Protein AF-A0A9E4SVA3-F1 (afdb_monomer)

Radius of gyration: 15.69 Å; Cα contacts (8 Å, |Δi|>4): 66; chains: 1; bounding box: 34×25×38 Å

Sequence (74 aa):
MPSAWLRKAVHDDIISSGKYKIQEANFQPASLDLSLGEKAYSLVCSFLPLTCSVENKLPELQISEIDIRDGAIL

pLDDT: mean 91.91, std 6.22, range [63.84, 96.56]

Structure (mmCIF, N/CA/C/O backbone):
data_AF-A0A9E4SVA3-F1
#
_entry.id   AF-A0A9E4SVA3-F1
#
loop_
_atom_site.group_PDB
_atom_site.id
_atom_site.type_symbol
_atom_site.label_atom_id
_atom_site.label_alt_id
_atom_site.label_comp_id
_atom_site.label_asym_id
_atom_site.label_entity_id
_atom_site.label_seq_id
_atom_site.pdbx_PDB_ins_code
_atom_site.Cartn_x
_atom_site.Cartn_y
_atom_site.Cartn_z
_atom_site.occupancy
_atom_site.B_iso_or_equiv
_atom_site.auth_seq_id
_atom_site.auth_comp_id
_atom_site.auth_asym_id
_atom_site.auth_atom_id
_atom_site.pdbx_PDB_model_num
ATOM 1 N N . MET A 1 1 ? 9.200 8.544 -14.258 1.00 64.31 1 MET A N 1
ATOM 2 C CA . MET A 1 1 ? 9.958 7.301 -14.531 1.00 64.31 1 MET A CA 1
ATOM 3 C C . MET A 1 1 ? 9.193 6.509 -15.575 1.00 64.31 1 MET A C 1
ATOM 5 O O . MET A 1 1 ? 8.004 6.347 -15.360 1.00 64.31 1 MET A O 1
ATOM 9 N N . PRO A 1 2 ? 9.790 6.060 -16.690 1.00 86.25 2 PRO A N 1
ATOM 10 C CA . PRO A 1 2 ? 9.083 5.232 -17.671 1.00 86.25 2 PRO A CA 1
ATOM 11 C C . PRO A 1 2 ? 8.666 3.873 -17.088 1.00 86.25 2 PRO A C 1
ATOM 13 O O . PRO A 1 2 ? 9.399 3.300 -16.280 1.00 86.25 2 PRO A O 1
ATOM 16 N N . SER A 1 3 ? 7.543 3.317 -17.545 1.00 86.81 3 SER A N 1
ATOM 17 C CA . SER A 1 3 ? 6.995 2.034 -17.063 1.00 86.81 3 SER A CA 1
ATOM 18 C C . SER A 1 3 ? 7.970 0.851 -17.143 1.00 86.81 3 SER A C 1
ATOM 20 O O . SER A 1 3 ? 7.939 -0.035 -16.292 1.00 86.81 3 SER A O 1
ATOM 22 N N . ALA A 1 4 ? 8.900 0.860 -18.104 1.00 90.31 4 ALA A N 1
ATOM 23 C CA . ALA A 1 4 ? 9.948 -0.154 -18.229 1.00 90.31 4 ALA A CA 1
ATOM 24 C C . ALA A 1 4 ? 10.821 -0.284 -16.964 1.00 90.31 4 ALA A C 1
ATOM 26 O O . ALA A 1 4 ? 11.209 -1.390 -16.593 1.00 90.31 4 ALA A O 1
ATOM 27 N N . TRP A 1 5 ? 11.090 0.826 -16.268 1.00 94.88 5 TRP A N 1
ATOM 28 C CA . TRP A 1 5 ? 11.854 0.809 -15.017 1.00 94.88 5 TRP A CA 1
ATOM 29 C C . TRP A 1 5 ? 11.051 0.212 -13.865 1.00 94.88 5 TRP A C 1
ATOM 31 O O . TRP A 1 5 ? 11.602 -0.549 -13.078 1.00 94.88 5 TRP A O 1
ATOM 41 N N . LEU A 1 6 ? 9.748 0.503 -13.795 1.00 93.50 6 LEU A N 1
ATOM 42 C CA . LEU A 1 6 ? 8.855 -0.081 -12.790 1.00 93.50 6 LEU A CA 1
ATOM 43 C C . LEU A 1 6 ? 8.767 -1.600 -12.962 1.00 93.50 6 LEU A C 1
ATOM 45 O O . LEU A 1 6 ? 8.862 -2.334 -11.987 1.00 93.50 6 LEU A O 1
ATOM 49 N N . ARG A 1 7 ? 8.679 -2.083 -14.207 1.00 93.81 7 ARG A N 1
ATOM 50 C CA . ARG A 1 7 ? 8.689 -3.524 -14.519 1.00 93.81 7 ARG A CA 1
ATOM 51 C C . ARG A 1 7 ? 9.976 -4.200 -14.068 1.00 93.81 7 ARG A C 1
ATOM 53 O O . ARG A 1 7 ? 9.925 -5.268 -13.470 1.00 93.81 7 ARG A O 1
ATOM 60 N N . LYS A 1 8 ? 11.120 -3.561 -14.321 1.00 95.19 8 LYS A N 1
ATOM 61 C CA . LYS A 1 8 ? 12.413 -4.058 -13.852 1.00 95.19 8 LYS A CA 1
ATOM 62 C C . LYS A 1 8 ? 12.499 -4.069 -12.323 1.00 95.19 8 LYS A C 1
ATOM 64 O O . LYS A 1 8 ? 12.919 -5.065 -11.760 1.00 95.19 8 LYS A O 1
ATOM 69 N N . ALA A 1 9 ? 12.046 -3.012 -11.653 1.00 94.88 9 ALA A N 1
ATOM 70 C CA . ALA A 1 9 ? 12.035 -2.952 -10.192 1.00 94.88 9 ALA A CA 1
ATOM 71 C C . ALA A 1 9 ? 11.138 -4.031 -9.557 1.00 94.88 9 ALA A C 1
ATOM 73 O O . ALA A 1 9 ? 11.477 -4.551 -8.501 1.00 94.88 9 ALA A O 1
ATOM 74 N N . VAL A 1 10 ? 10.027 -4.391 -10.210 1.00 93.75 10 VAL A N 1
ATOM 75 C CA . VAL A 1 10 ? 9.188 -5.530 -9.800 1.00 93.75 10 VAL A CA 1
ATOM 76 C C . VAL A 1 10 ? 9.901 -6.864 -10.032 1.00 93.75 10 VAL A C 1
ATOM 78 O O . VAL A 1 10 ? 9.861 -7.734 -9.173 1.00 93.75 10 VAL A O 1
ATOM 81 N N . HIS A 1 11 ? 10.573 -7.030 -11.174 1.00 93.44 11 HIS A N 1
ATOM 82 C CA . HIS A 1 11 ? 11.369 -8.228 -11.460 1.00 93.44 11 HIS A CA 1
ATOM 83 C C . HIS A 1 11 ? 12.518 -8.424 -10.456 1.00 93.44 11 HIS A C 1
ATOM 85 O O . HIS A 1 11 ? 12.783 -9.547 -10.039 1.00 93.44 11 HIS A O 1
ATOM 91 N N . ASP A 1 12 ? 13.172 -7.334 -10.057 1.00 95.81 12 ASP A N 1
ATOM 92 C CA . ASP A 1 12 ? 14.309 -7.331 -9.132 1.00 95.81 12 ASP A CA 1
ATOM 93 C C . ASP A 1 12 ? 13.868 -7.329 -7.644 1.00 95.81 12 ASP A C 1
ATOM 95 O O . ASP A 1 12 ? 14.696 -7.103 -6.765 1.00 95.81 12 ASP A O 1
ATOM 99 N N . ASP A 1 13 ? 12.575 -7.551 -7.359 1.00 92.50 13 ASP A N 1
ATOM 100 C CA . ASP A 1 13 ? 11.939 -7.591 -6.022 1.00 92.50 13 ASP A CA 1
ATOM 101 C C . ASP A 1 13 ? 12.097 -6.310 -5.170 1.00 92.50 13 ASP A C 1
ATOM 103 O O . ASP A 1 13 ? 11.848 -6.288 -3.968 1.00 92.50 13 ASP A O 1
ATOM 107 N N . ILE A 1 14 ? 12.459 -5.190 -5.803 1.00 95.50 14 ILE A N 1
ATOM 108 C CA . ILE A 1 14 ? 12.490 -3.861 -5.169 1.00 95.50 14 ILE A CA 1
ATOM 109 C C . ILE A 1 14 ? 11.059 -3.375 -4.894 1.00 95.50 14 ILE A C 1
ATOM 111 O O . ILE A 1 14 ? 10.803 -2.699 -3.897 1.00 95.50 14 ILE A O 1
ATOM 115 N N . ILE A 1 15 ? 10.124 -3.700 -5.793 1.00 94.12 15 ILE A N 1
ATOM 116 C CA . ILE A 1 15 ? 8.689 -3.444 -5.637 1.00 94.12 15 ILE A CA 1
ATOM 117 C C . ILE A 1 15 ? 7.976 -4.791 -5.580 1.00 94.12 15 ILE A C 1
ATOM 119 O O . ILE A 1 15 ? 7.957 -5.520 -6.569 1.00 94.12 15 ILE A O 1
ATOM 123 N N . SER A 1 16 ? 7.326 -5.085 -4.457 1.00 93.19 16 SER A N 1
ATOM 124 C CA . SER A 1 16 ? 6.590 -6.332 -4.259 1.00 93.19 16 SER A CA 1
ATOM 125 C C . SER A 1 16 ? 5.152 -6.073 -3.804 1.00 93.19 16 SER A C 1
ATOM 127 O O . SER A 1 16 ? 4.831 -5.047 -3.206 1.00 93.19 16 SER A O 1
ATOM 129 N N . SER A 1 17 ? 4.260 -7.018 -4.107 1.00 92.75 17 SER A N 1
ATOM 130 C CA . SER A 1 17 ? 2.868 -7.031 -3.625 1.00 92.75 17 SER A CA 1
ATOM 131 C C . SER A 1 17 ? 2.654 -8.168 -2.610 1.00 92.75 17 SER A C 1
ATOM 133 O O . SER A 1 17 ? 1.560 -8.711 -2.442 1.00 92.75 17 SER A O 1
ATOM 135 N N . GLY A 1 18 ? 3.735 -8.558 -1.922 1.00 88.88 18 GLY A N 1
ATOM 136 C CA . GLY A 1 18 ? 3.752 -9.683 -0.993 1.00 88.88 18 GLY A CA 1
ATOM 137 C C . GLY A 1 18 ? 3.327 -10.982 -1.677 1.00 88.88 18 GLY A C 1
ATOM 138 O O . GLY A 1 18 ? 3.985 -11.454 -2.598 1.00 88.88 18 GLY A O 1
ATOM 139 N N . LYS A 1 19 ? 2.204 -11.556 -1.233 1.00 87.50 19 LYS A N 1
ATOM 140 C CA . LYS A 1 19 ? 1.651 -12.806 -1.784 1.00 87.50 19 LYS A CA 1
ATOM 141 C C . LYS A 1 19 ? 0.922 -12.640 -3.124 1.00 87.50 19 LYS A C 1
ATOM 143 O O . LYS A 1 19 ? 0.559 -13.640 -3.740 1.00 87.50 19 LYS A O 1
ATOM 148 N N . TYR A 1 20 ? 0.660 -11.407 -3.551 1.00 88.38 20 TYR A N 1
ATOM 149 C CA . TYR A 1 20 ? -0.096 -11.114 -4.764 1.00 88.38 20 TYR A CA 1
ATOM 150 C C . TYR A 1 20 ? 0.825 -10.815 -5.946 1.00 88.38 20 TYR A C 1
ATOM 152 O O . TYR A 1 20 ? 1.948 -10.337 -5.791 1.00 88.38 20 TYR A O 1
ATOM 160 N N . LYS A 1 21 ? 0.326 -11.079 -7.157 1.00 89.62 21 LYS A N 1
ATOM 161 C CA . LYS A 1 21 ? 1.006 -10.692 -8.393 1.00 89.62 21 LYS A CA 1
ATOM 162 C C . LYS A 1 21 ? 0.518 -9.316 -8.838 1.00 89.62 21 LYS A C 1
ATOM 164 O O . LYS A 1 21 ? -0.685 -9.091 -8.946 1.00 89.62 21 LYS A O 1
ATOM 169 N N . ILE A 1 22 ? 1.455 -8.431 -9.165 1.00 93.12 22 ILE A N 1
ATOM 170 C CA . ILE A 1 22 ? 1.153 -7.143 -9.799 1.00 93.12 22 ILE 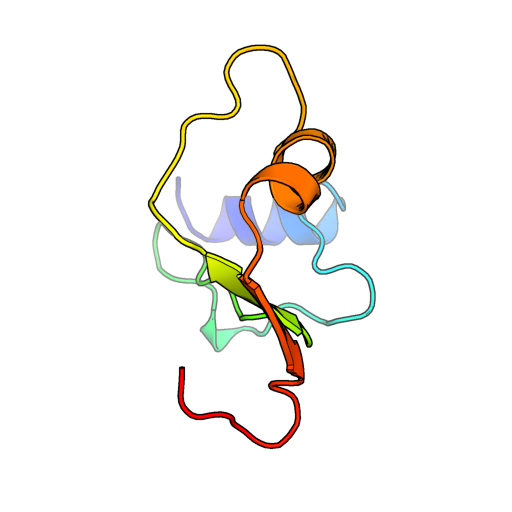A CA 1
ATOM 171 C C . ILE A 1 22 ? 0.659 -7.416 -11.225 1.00 93.12 22 ILE A C 1
ATOM 173 O O . ILE A 1 22 ? 1.346 -8.077 -12.008 1.00 93.12 22 ILE A O 1
ATOM 177 N N . GLN A 1 23 ? -0.548 -6.954 -11.556 1.00 93.56 23 GLN A N 1
ATOM 178 C CA . GLN A 1 23 ? -1.139 -7.199 -12.871 1.00 93.56 23 GLN A CA 1
ATOM 179 C C . GLN A 1 23 ? -0.538 -6.265 -13.924 1.00 93.56 23 GLN A C 1
ATOM 181 O O . GLN A 1 23 ? -0.207 -5.116 -13.646 1.00 93.56 23 GLN A O 1
ATOM 186 N N 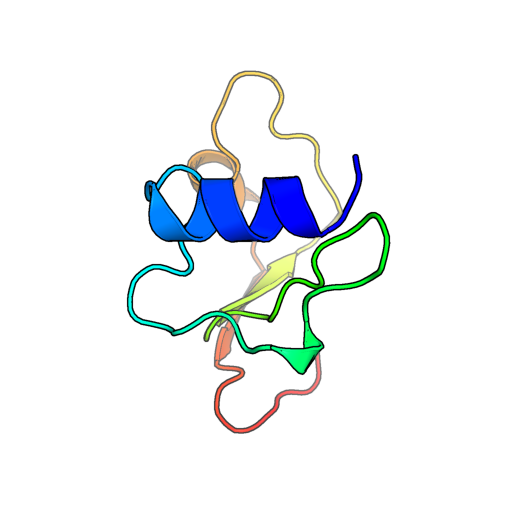. GLU A 1 24 ? -0.459 -6.743 -15.166 1.00 92.69 24 GLU A N 1
ATOM 187 C CA . GLU A 1 24 ? 0.051 -5.960 -16.298 1.00 92.69 24 GLU A CA 1
ATOM 188 C C . GLU A 1 24 ? -0.726 -4.654 -16.520 1.00 92.69 24 GLU A C 1
ATOM 190 O O . GLU A 1 24 ? -0.135 -3.634 -16.869 1.00 92.69 24 GLU A O 1
ATOM 195 N N . ALA A 1 25 ? -2.035 -4.674 -16.256 1.00 94.44 25 ALA A N 1
ATOM 196 C CA . ALA A 1 25 ? -2.915 -3.517 -16.387 1.00 94.44 25 ALA A CA 1
ATOM 197 C C . ALA A 1 25 ? -2.609 -2.390 -15.384 1.00 94.44 25 ALA A C 1
ATOM 199 O O . ALA A 1 25 ? -2.956 -1.245 -15.652 1.00 94.44 25 ALA A O 1
ATOM 200 N N . ASN A 1 26 ? -1.939 -2.688 -14.265 1.00 93.94 26 ASN A N 1
ATOM 201 C CA . ASN A 1 26 ? -1.564 -1.681 -13.271 1.00 93.94 26 ASN A CA 1
ATOM 202 C C . ASN A 1 26 ? -0.363 -0.833 -13.726 1.00 93.94 26 ASN A C 1
ATOM 204 O O . ASN A 1 26 ? -0.106 0.221 -13.146 1.00 93.94 26 ASN A O 1
ATOM 208 N N . PHE A 1 27 ? 0.407 -1.276 -14.729 1.00 94.94 27 PHE A N 1
ATOM 209 C CA . PHE A 1 27 ? 1.552 -0.517 -15.234 1.00 94.94 27 PHE A CA 1
ATOM 210 C C . PHE A 1 27 ? 1.091 0.579 -16.195 1.00 94.94 27 PHE A C 1
ATOM 212 O O . PHE A 1 27 ? 0.858 0.341 -17.380 1.00 94.94 27 PHE A O 1
ATOM 219 N N . GLN A 1 28 ? 1.060 1.809 -15.698 1.00 93.94 28 GLN A N 1
ATOM 220 C CA . GLN A 1 28 ? 0.807 3.004 -16.495 1.00 93.94 28 GLN A CA 1
ATOM 221 C C . GLN A 1 28 ? 2.109 3.527 -17.122 1.00 93.94 28 GLN A C 1
ATOM 223 O O . GLN A 1 28 ? 3.199 3.189 -16.653 1.00 93.94 28 GLN A O 1
ATOM 228 N N . PRO A 1 29 ? 2.055 4.396 -18.155 1.00 92.81 29 PRO A N 1
ATOM 229 C CA . PRO A 1 29 ? 3.248 4.879 -18.858 1.00 92.81 29 PRO A CA 1
ATOM 230 C C . PRO A 1 29 ? 4.339 5.465 -17.951 1.00 92.81 29 PRO A C 1
ATOM 232 O O . PRO A 1 29 ? 5.528 5.336 -18.261 1.00 92.81 29 PRO A O 1
ATOM 235 N N . ALA A 1 30 ? 3.945 6.079 -16.830 1.00 93.62 30 ALA A N 1
ATOM 236 C CA . ALA A 1 30 ? 4.867 6.673 -15.868 1.00 93.62 30 ALA A CA 1
ATOM 237 C C . ALA A 1 30 ? 4.498 6.457 -14.385 1.00 93.62 30 ALA A C 1
ATOM 239 O O . ALA A 1 30 ? 5.056 7.137 -13.519 1.00 93.62 30 ALA A O 1
ATOM 240 N N . SER A 1 31 ? 3.584 5.531 -14.085 1.00 94.12 31 SER A N 1
ATOM 241 C CA . SER A 1 31 ? 3.126 5.213 -12.725 1.00 94.12 31 SER A CA 1
ATOM 242 C C . SER A 1 31 ? 2.751 3.733 -12.593 1.00 94.12 31 SER A C 1
ATOM 244 O O . SER A 1 31 ? 2.712 2.997 -13.579 1.00 94.12 31 SER A O 1
ATOM 246 N N . LEU A 1 32 ? 2.517 3.293 -11.359 1.00 94.38 32 LEU A N 1
ATOM 247 C CA . LEU A 1 32 ? 2.026 1.958 -11.037 1.00 94.38 32 LEU A CA 1
ATOM 248 C C . LEU A 1 32 ? 0.786 2.109 -10.158 1.00 94.38 32 LEU A C 1
ATOM 250 O O . LEU A 1 32 ? 0.869 2.723 -9.094 1.00 94.38 32 LEU A O 1
ATOM 254 N N . ASP A 1 33 ? -0.337 1.556 -10.600 1.00 95.31 33 ASP A N 1
ATOM 255 C CA . ASP A 1 33 ? -1.580 1.589 -9.837 1.00 95.31 33 ASP A CA 1
ATOM 256 C C . ASP A 1 33 ? -1.510 0.595 -8.671 1.00 95.31 33 ASP A C 1
ATOM 258 O O . ASP A 1 33 ? -1.139 -0.571 -8.845 1.00 95.31 33 ASP A O 1
ATOM 262 N N . LEU A 1 34 ? -1.874 1.055 -7.472 1.00 93.81 34 LEU A N 1
ATOM 263 C CA . LEU A 1 34 ? -1.906 0.234 -6.263 1.00 93.81 34 LEU A CA 1
ATOM 264 C C . LEU A 1 34 ? -3.296 -0.374 -6.065 1.00 93.81 34 LEU A C 1
ATOM 266 O O . LEU A 1 34 ? -4.313 0.257 -6.348 1.00 93.81 34 LEU A O 1
ATOM 270 N N . SER A 1 35 ? -3.335 -1.597 -5.544 1.00 91.06 35 SER A N 1
ATOM 271 C CA . SER A 1 35 ? -4.575 -2.283 -5.180 1.00 91.06 35 SER A CA 1
ATOM 272 C C . SER A 1 35 ? -4.732 -2.323 -3.664 1.00 91.06 35 SER A C 1
ATOM 274 O O . SER A 1 35 ? -3.743 -2.371 -2.931 1.00 91.06 35 SER A O 1
ATOM 276 N N . LEU A 1 36 ? -5.980 -2.291 -3.196 1.00 92.06 36 LEU A N 1
ATOM 277 C CA . LEU A 1 36 ? -6.279 -2.417 -1.774 1.00 92.06 36 LEU A CA 1
ATOM 278 C C . LEU A 1 36 ? -5.928 -3.822 -1.269 1.00 92.06 36 LEU A C 1
ATOM 280 O O . LEU A 1 36 ? -6.025 -4.805 -2.006 1.00 92.06 36 LEU A O 1
ATOM 284 N N . GLY A 1 37 ? -5.511 -3.890 -0.004 1.00 91.38 37 GLY A N 1
ATOM 285 C CA . GLY A 1 37 ? -5.339 -5.151 0.710 1.00 91.38 37 GLY A CA 1
ATOM 286 C C . GLY A 1 37 ? -6.676 -5.732 1.172 1.00 91.38 37 GLY A C 1
ATOM 287 O O . GLY A 1 37 ? -7.740 -5.350 0.706 1.00 91.38 37 GLY A O 1
ATOM 288 N N . GLU A 1 38 ? -6.623 -6.651 2.130 1.00 93.31 38 GLU A N 1
ATOM 289 C CA . GLU A 1 38 ? -7.823 -7.330 2.649 1.00 93.31 38 GLU A CA 1
ATOM 290 C C . GLU A 1 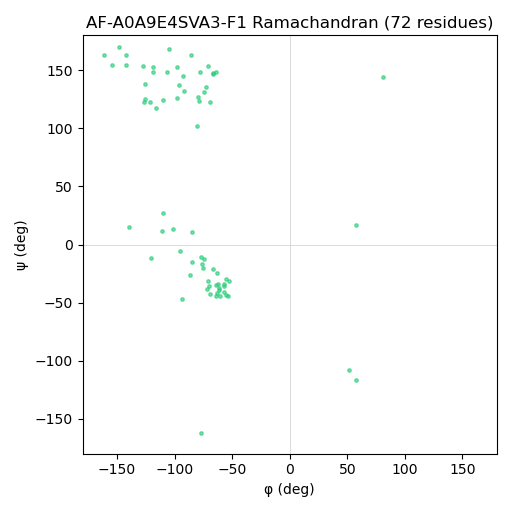38 ? -8.542 -6.539 3.745 1.00 93.31 38 GLU A C 1
ATOM 292 O O . GLU A 1 38 ? -9.681 -6.849 4.079 1.00 93.31 38 GLU A O 1
ATOM 297 N N . LYS A 1 39 ? -7.876 -5.534 4.319 1.00 93.44 39 LYS A N 1
ATOM 298 C CA . LYS A 1 39 ? -8.346 -4.805 5.496 1.00 93.44 39 LYS A CA 1
ATOM 299 C C . LYS A 1 39 ? -8.384 -3.309 5.237 1.00 93.44 39 LYS A C 1
ATOM 301 O O . LYS A 1 39 ? -7.436 -2.747 4.686 1.00 93.44 39 LYS A O 1
ATOM 306 N N . ALA A 1 40 ? -9.447 -2.677 5.709 1.00 94.62 40 ALA A N 1
ATOM 307 C CA . ALA A 1 40 ? -9.575 -1.236 5.843 1.00 94.62 40 ALA A CA 1
ATOM 308 C C . ALA A 1 40 ? -9.786 -0.870 7.318 1.00 94.62 40 ALA A C 1
ATOM 310 O O . ALA A 1 40 ? -10.323 -1.657 8.096 1.00 94.62 40 ALA A O 1
ATOM 311 N N . TYR A 1 41 ? -9.370 0.335 7.698 1.00 94.69 41 TYR A N 1
ATOM 312 C CA . TYR A 1 41 ? -9.493 0.838 9.064 1.00 94.69 41 TYR A CA 1
ATOM 313 C C . TYR A 1 41 ? -10.316 2.119 9.055 1.00 94.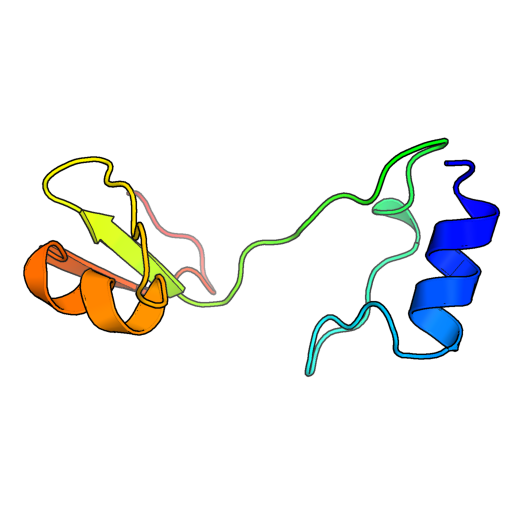69 41 TYR A C 1
ATOM 315 O O . TYR A 1 41 ? -9.955 3.080 8.374 1.00 94.69 41 TYR A O 1
ATOM 323 N N . SER A 1 42 ? -11.416 2.130 9.808 1.00 94.62 42 SER A N 1
ATOM 324 C CA . SER A 1 42 ? -12.200 3.342 10.042 1.00 94.62 42 SER A CA 1
ATOM 325 C C . SER A 1 42 ? -11.516 4.170 11.123 1.00 94.62 42 SER A C 1
ATOM 327 O O . SER A 1 42 ? -11.197 3.647 12.193 1.00 94.62 42 SER A O 1
ATOM 329 N N . LEU A 1 43 ? -11.260 5.445 10.838 1.00 95.25 43 LEU A N 1
ATOM 330 C CA . LEU A 1 43 ? -10.490 6.338 11.701 1.00 95.25 43 LEU A CA 1
ATOM 331 C C . LEU A 1 43 ? -11.337 7.519 12.159 1.00 95.25 43 LEU A C 1
ATOM 333 O O . LEU A 1 43 ? -12.171 8.023 11.409 1.00 95.25 43 LEU A O 1
ATOM 337 N N . VAL A 1 44 ? -11.055 8.022 13.361 1.00 95.38 44 VAL A N 1
ATOM 338 C CA . VAL A 1 44 ? -11.677 9.262 13.862 1.00 95.38 44 VAL A CA 1
ATOM 339 C C . VAL A 1 44 ? -11.288 10.487 13.030 1.00 95.38 44 VAL A C 1
ATOM 341 O O . VAL A 1 44 ? -12.092 11.398 12.844 1.00 95.38 44 VAL A O 1
ATOM 344 N N . CYS A 1 45 ? -10.051 10.522 12.532 1.00 95.19 45 CYS A N 1
ATOM 345 C CA . CYS A 1 45 ? -9.531 11.579 11.678 1.00 95.19 45 CYS A CA 1
ATOM 346 C C . CYS A 1 45 ? -8.287 11.106 10.913 1.00 95.19 45 CYS A C 1
ATOM 348 O O . CYS A 1 45 ? -7.639 10.122 11.278 1.00 95.19 45 CYS A O 1
ATOM 350 N N . SER A 1 46 ? -7.930 11.838 9.857 1.00 95.25 46 SER A N 1
ATOM 351 C CA . SER A 1 46 ? -6.635 11.682 9.192 1.00 95.25 46 SER A CA 1
ATOM 352 C C . SER A 1 46 ? -5.496 12.120 10.113 1.00 95.25 46 SER A C 1
ATOM 354 O O . SER A 1 46 ? -5.640 13.078 10.874 1.00 95.25 46 SER A O 1
ATOM 356 N N . PHE A 1 47 ? -4.337 11.467 10.006 1.00 95.38 47 PHE A N 1
ATOM 357 C CA . PHE A 1 47 ? -3.189 11.754 10.865 1.00 95.38 47 PHE A CA 1
ATOM 358 C C . PHE A 1 47 ? -1.853 11.682 10.122 1.00 95.38 47 PHE A C 1
ATOM 360 O O . PHE A 1 47 ? -1.745 11.104 9.041 1.00 95.38 47 PHE A O 1
ATOM 367 N N . LEU A 1 48 ? -0.822 12.264 10.738 1.00 95.62 48 LEU A N 1
ATOM 368 C CA . LEU A 1 48 ? 0.566 12.172 10.295 1.00 95.62 48 LEU A CA 1
ATOM 369 C C . LEU A 1 48 ? 1.355 11.308 11.291 1.00 95.62 48 LEU A C 1
ATOM 371 O O . LEU A 1 48 ? 1.373 11.636 12.478 1.00 95.62 48 LEU A O 1
ATOM 375 N N . PRO A 1 49 ? 2.029 10.233 10.846 1.00 93.00 49 PRO A N 1
ATOM 376 C CA . PRO A 1 49 ? 2.766 9.336 11.742 1.00 93.00 49 PRO A CA 1
ATOM 377 C C . PRO A 1 49 ? 4.092 9.937 12.260 1.00 93.00 49 PRO A C 1
ATOM 379 O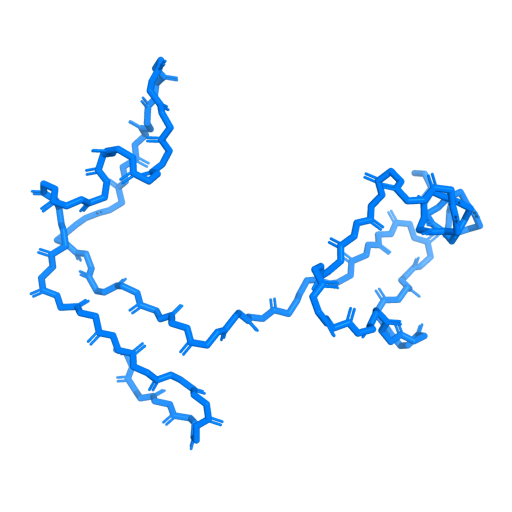 O . PRO A 1 49 ? 4.670 9.426 13.217 1.00 93.00 49 PRO A O 1
ATOM 382 N N . LEU A 1 50 ? 4.561 11.050 11.678 1.00 93.12 50 LEU A N 1
ATOM 383 C CA . LEU A 1 50 ? 5.813 11.735 12.032 1.00 93.12 50 LEU A CA 1
ATOM 384 C C . LEU A 1 50 ? 7.019 10.777 12.057 1.00 93.12 50 LEU A C 1
ATOM 386 O O . LEU A 1 50 ? 7.489 10.365 11.002 1.00 93.12 50 LEU A O 1
ATOM 390 N N . THR A 1 51 ? 7.539 10.455 13.245 1.00 95.19 51 THR A N 1
ATOM 391 C CA . THR A 1 51 ? 8.747 9.641 13.447 1.00 95.19 51 THR A CA 1
AT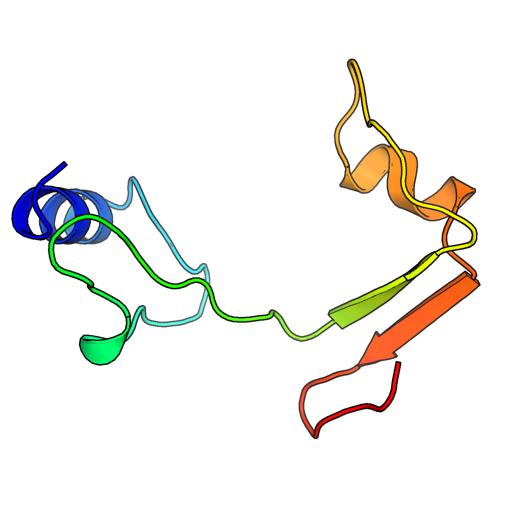OM 392 C C . THR A 1 51 ? 8.462 8.158 13.695 1.00 95.19 51 THR A C 1
ATOM 394 O O . THR A 1 51 ? 9.407 7.376 13.778 1.00 95.19 51 THR A O 1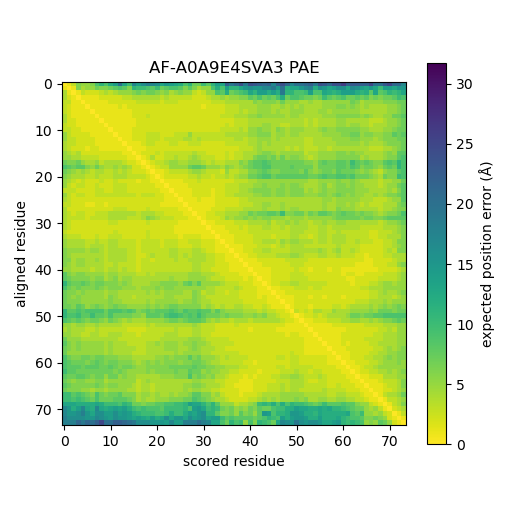
ATOM 397 N N . CYS A 1 52 ? 7.195 7.753 13.827 1.00 94.81 52 CYS A N 1
ATOM 398 C CA . CYS A 1 52 ? 6.809 6.353 14.019 1.00 94.81 52 CYS A CA 1
ATOM 399 C C . CYS A 1 52 ? 6.210 5.750 12.740 1.00 94.81 52 CYS A C 1
ATOM 401 O O . CYS A 1 52 ? 5.937 6.459 11.773 1.00 94.81 52 CYS A O 1
ATOM 403 N N . SER A 1 53 ? 6.035 4.426 12.705 1.00 96.56 53 SER A N 1
ATOM 404 C CA . SER A 1 53 ? 5.337 3.773 11.597 1.00 96.56 53 SER A CA 1
ATOM 405 C C . SER A 1 53 ? 3.836 4.078 11.650 1.00 96.56 53 SER A C 1
ATOM 407 O O . SER A 1 53 ? 3.269 4.309 12.720 1.00 96.56 53 SER A O 1
ATOM 409 N N . VAL A 1 54 ? 3.174 4.030 10.490 1.00 95.94 54 VAL A N 1
ATOM 410 C CA . VAL A 1 54 ? 1.704 4.107 10.412 1.00 95.94 54 VAL A CA 1
ATOM 411 C C . VAL A 1 54 ? 1.070 3.015 11.277 1.00 95.94 54 VAL A C 1
ATOM 413 O O . VAL A 1 54 ? 0.158 3.308 12.040 1.00 95.94 54 VAL A O 1
ATOM 416 N N . GLU A 1 55 ? 1.607 1.792 11.215 1.00 95.75 55 GLU A N 1
ATOM 417 C CA . GLU A 1 55 ? 1.149 0.634 11.996 1.00 95.75 55 GLU A CA 1
ATOM 418 C C . GLU A 1 55 ? 1.186 0.880 13.509 1.00 95.75 55 GLU A C 1
ATOM 420 O O . GLU A 1 55 ? 0.236 0.534 14.201 1.00 95.75 55 GLU A O 1
ATOM 425 N N . ASN A 1 56 ? 2.227 1.539 14.026 1.00 95.75 56 ASN A N 1
ATOM 426 C CA . ASN A 1 56 ? 2.332 1.822 15.458 1.00 95.75 56 ASN A CA 1
ATOM 427 C C . ASN A 1 56 ? 1.330 2.886 15.919 1.00 95.75 56 ASN A C 1
ATOM 429 O O . ASN A 1 56 ? 0.890 2.853 17.065 1.00 95.75 56 ASN A O 1
ATOM 433 N N . LYS A 1 57 ? 0.984 3.844 15.051 1.00 94.00 57 LYS A N 1
ATOM 434 C CA . LYS A 1 57 ? 0.078 4.950 15.392 1.00 94.00 57 LYS A CA 1
ATOM 435 C C . LYS A 1 57 ? -1.398 4.596 15.201 1.00 94.00 57 LYS A C 1
ATOM 437 O O . LYS A 1 57 ? -2.259 5.166 15.867 1.00 94.00 57 LYS A O 1
ATOM 442 N N . LEU A 1 58 ? -1.685 3.658 14.303 1.00 95.31 58 LEU A N 1
ATOM 443 C CA . LEU A 1 58 ? -3.032 3.259 13.901 1.00 95.31 58 LEU A CA 1
ATOM 444 C C . LEU A 1 58 ? -3.958 2.859 15.074 1.00 95.31 58 LEU A C 1
ATOM 446 O O . LEU A 1 58 ? -5.094 3.340 15.092 1.00 95.31 58 LEU A O 1
ATOM 450 N N . PRO A 1 59 ? -3.522 2.065 16.080 1.00 94.62 59 PRO A N 1
ATOM 451 C CA . PRO A 1 59 ? -4.408 1.590 17.145 1.00 94.62 59 PRO A CA 1
ATOM 452 C C . PRO A 1 59 ? -4.991 2.698 18.026 1.00 94.62 59 PRO A C 1
ATOM 454 O O . PRO A 1 59 ? -6.047 2.507 18.619 1.00 94.62 59 PRO A O 1
ATOM 457 N N . GLU A 1 60 ? -4.327 3.854 18.109 1.00 93.69 60 GLU A N 1
ATOM 458 C CA . GLU A 1 60 ? -4.785 4.998 18.910 1.00 93.69 60 GLU A CA 1
ATOM 459 C C . GLU A 1 60 ? -5.960 5.749 18.261 1.00 93.69 60 GLU A C 1
ATOM 461 O O . GLU A 1 60 ? -6.663 6.497 18.938 1.00 93.69 60 GLU A O 1
ATOM 466 N N . LEU A 1 61 ? -6.152 5.587 16.948 1.00 94.75 61 LEU A N 1
ATOM 467 C CA . LEU A 1 61 ? -7.088 6.377 16.139 1.00 94.75 61 LEU A CA 1
ATOM 468 C C . LEU A 1 61 ? -8.163 5.528 15.451 1.00 94.75 61 LEU A C 1
ATOM 470 O O . LEU A 1 61 ? -9.121 6.083 14.903 1.00 94.75 61 LEU A O 1
ATOM 474 N N . GLN A 1 62 ? -7.999 4.204 15.450 1.00 94.94 62 GLN A N 1
ATOM 475 C CA . GLN A 1 62 ? -8.951 3.289 14.836 1.00 94.94 62 GLN A CA 1
ATOM 476 C C . GLN A 1 62 ? -10.239 3.176 15.657 1.00 94.94 62 GLN A C 1
ATOM 478 O O . GLN A 1 62 ? -10.219 3.020 16.877 1.00 94.94 62 GLN A O 1
ATOM 483 N N . ILE A 1 63 ? -11.366 3.213 14.957 1.00 95.06 63 ILE A N 1
ATOM 484 C CA . ILE A 1 63 ? -12.699 2.936 15.494 1.00 95.06 63 ILE A CA 1
ATOM 485 C C . ILE A 1 63 ? -13.030 1.458 15.266 1.00 95.06 63 ILE A C 1
ATOM 487 O O . ILE A 1 63 ? -13.493 0.773 16.176 1.00 95.06 63 ILE A O 1
ATOM 491 N N . SER A 1 64 ? -12.780 0.963 14.050 1.00 93.25 64 SER A N 1
ATOM 492 C CA . SER A 1 64 ? -13.033 -0.425 13.662 1.00 93.25 64 SER A CA 1
ATOM 493 C C . SER A 1 64 ? -12.127 -0.889 12.517 1.00 93.25 64 SER A C 1
ATOM 495 O O . SER A 1 64 ? -11.658 -0.090 11.703 1.00 93.25 64 SER A O 1
ATOM 497 N N . GLU A 1 65 ? -11.902 -2.204 12.459 1.00 94.06 65 GLU A N 1
ATOM 498 C CA . GLU A 1 65 ? -11.313 -2.905 11.313 1.00 94.06 65 GLU A CA 1
ATOM 499 C C . GLU A 1 65 ? -12.442 -3.487 10.452 1.00 94.06 65 GLU A C 1
ATOM 501 O O . GLU A 1 65 ? -13.417 -4.031 10.976 1.00 94.06 65 GLU A O 1
ATOM 506 N N . ILE A 1 66 ? -12.312 -3.364 9.134 1.00 93.69 66 ILE A N 1
ATOM 507 C CA . ILE A 1 66 ? -13.295 -3.807 8.148 1.00 93.69 66 ILE A CA 1
AT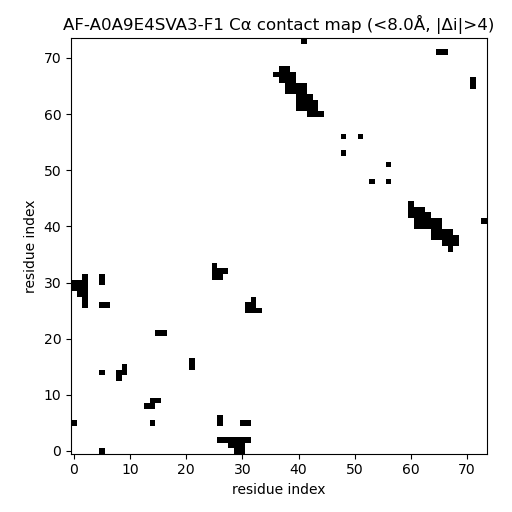OM 508 C C . ILE A 1 66 ? -12.591 -4.733 7.158 1.00 93.69 66 ILE A C 1
ATOM 510 O O . ILE A 1 66 ? -11.587 -4.361 6.549 1.00 93.69 66 ILE A O 1
ATOM 514 N N . ASP A 1 67 ? -13.127 -5.939 6.993 1.00 92.75 67 ASP A N 1
ATOM 515 C CA . ASP A 1 67 ? -12.703 -6.878 5.957 1.00 92.75 67 ASP A CA 1
ATOM 516 C C . ASP A 1 67 ? -13.328 -6.476 4.618 1.00 92.75 67 ASP A C 1
ATOM 518 O O . ASP A 1 67 ? -14.547 -6.342 4.516 1.00 92.75 67 ASP A O 1
ATOM 522 N N . ILE A 1 68 ? -12.495 -6.254 3.601 1.00 92.88 68 ILE A N 1
ATOM 523 C CA . ILE A 1 68 ? -12.922 -5.751 2.288 1.00 92.88 68 ILE A CA 1
ATOM 524 C C . ILE A 1 68 ? -12.805 -6.791 1.170 1.00 92.88 68 ILE A C 1
ATOM 526 O O . ILE A 1 68 ? -12.957 -6.443 -0.001 1.00 92.88 68 ILE A O 1
ATOM 530 N N . ARG A 1 69 ? -12.570 -8.068 1.501 1.00 89.69 69 ARG A N 1
ATOM 531 C CA . ARG A 1 69 ? -12.417 -9.150 0.508 1.00 89.69 69 ARG A CA 1
ATOM 532 C C . ARG A 1 69 ? -13.658 -9.364 -0.360 1.00 89.69 69 ARG A C 1
ATOM 534 O O . ARG A 1 69 ? -13.514 -9.577 -1.559 1.00 89.69 69 ARG A O 1
ATOM 541 N N . ASP A 1 70 ? -14.845 -9.236 0.227 1.00 87.56 70 ASP A N 1
ATOM 542 C CA . ASP A 1 70 ? -16.138 -9.382 -0.464 1.00 87.56 70 ASP A CA 1
ATOM 543 C C . ASP A 1 70 ? -16.788 -8.026 -0.802 1.00 87.56 70 ASP A C 1
ATOM 545 O O . ASP A 1 70 ? -17.961 -7.945 -1.171 1.00 87.56 70 ASP A O 1
ATOM 549 N N . GLY A 1 71 ? -16.009 -6.945 -0.689 1.00 77.50 71 GLY A N 1
ATOM 550 C CA . GLY A 1 71 ? -16.502 -5.576 -0.725 1.00 77.50 71 GLY A CA 1
ATOM 551 C C . GLY A 1 71 ? -17.068 -5.134 0.626 1.00 77.50 71 GLY A C 1
ATOM 552 O O . GLY A 1 71 ? -17.687 -5.902 1.358 1.00 77.50 71 GLY A O 1
ATOM 553 N N . ALA A 1 72 ? -16.854 -3.865 0.959 1.00 77.94 72 ALA A N 1
ATOM 554 C CA . ALA A 1 72 ? -17.414 -3.255 2.155 1.00 77.94 72 ALA A CA 1
ATOM 555 C C . ALA A 1 72 ? -17.830 -1.814 1.874 1.00 77.94 72 ALA A C 1
ATOM 557 O O . ALA A 1 72 ? -17.288 -1.156 0.983 1.00 77.94 72 ALA A O 1
ATOM 558 N N . ILE A 1 73 ? -18.786 -1.333 2.662 1.00 72.12 73 ILE A N 1
ATOM 559 C CA . ILE A 1 73 ? -19.146 0.081 2.716 1.00 72.12 73 ILE A CA 1
ATOM 560 C C . ILE A 1 73 ? -18.421 0.669 3.928 1.00 72.12 73 ILE A C 1
ATOM 562 O O . ILE A 1 73 ? -18.520 0.115 5.024 1.00 72.12 73 ILE A O 1
ATOM 566 N N . LEU A 1 74 ? -17.666 1.742 3.688 1.00 63.84 74 LEU A N 1
ATOM 567 C CA . LEU A 1 74 ? -16.863 2.472 4.672 1.00 63.84 74 LEU A CA 1
ATOM 568 C C . LEU A 1 74 ? -17.613 3.694 5.201 1.00 63.84 74 LEU A C 1
ATOM 570 O O . LEU A 1 74 ? -18.262 4.376 4.373 1.00 63.84 74 LEU A O 1
#

Foldseek 3Di:
DALVVVVVCVVVVVDDPVPDDQDPVQRDGPDGHDDDDQKDFDFPDDDDQVPDDPVVCRVVTTPDIDGQPVHDDD

Solvent-accessible surface area (backbone atoms only — not comparable to full-atom values): 4878 Å² total; per-residue (Å²): 102,56,34,71,56,54,52,48,34,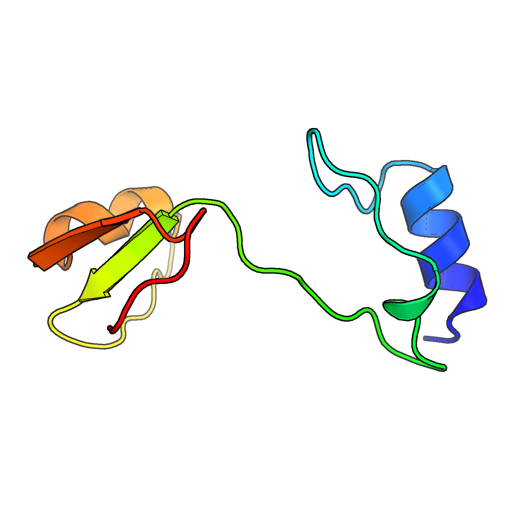40,74,70,62,75,47,75,60,81,94,49,79,85,56,76,86,33,59,36,74,59,49,72,65,84,79,83,71,57,66,45,71,45,56,83,64,90,83,80,51,83,93,53,54,61,76,77,52,41,75,83,45,50,77,44,80,40,69,38,79,86,60,68,90,132

Secondary structure (DSSP, 8-state):
--HHHHHHHHHTTSS--TTSPPPGGGB-SS-B-----SEEEEESS----TTS-HHHHGGGTEEEEEE-TT----

Mean predicted aligned error: 4.5 Å

Nearest PDB structures (foldseek):
  2r9q-assembly3_D  TM=9.381E-01  e=8.147E-03  Agrobacterium fabrum str. C58